Protein AF-A0A2V2SB83-F1 (afdb_monomer_lite)

Radius of gyration: 11.11 Å; chains: 1; bounding box: 31×23×24 Å

Sequence (67 aa):
MLHPAYQRIIGFGPVAIPLILRELEREPAHWFWALNAISGEDPAPEGSTFDEAAAAWLKWGRERGYI

Secondary structure (DSSP, 8-state):
---HHHHHHHHTGGGGHHHHHHHHHHS--S-HHHHHHHHS---SPTT--HHHHHHHHHHHHHHTT--

Foldseek 3Di:
DPDVVLVVLLVVAPVSLLVLLVVCVVPVDPCQVSNCSRVVDQQQDPPDDSVSSNVSSNVVCVVVVSD

Structure (mmCIF, N/CA/C/O backbone):
data_AF-A0A2V2SB83-F1
#
_entry.id   AF-A0A2V2SB83-F1
#
loop_
_atom_site.group_PDB
_atom_site.id
_atom_site.type_symbol
_atom_site.label_atom_id
_atom_site.label_alt_id
_atom_site.label_comp_id
_atom_site.label_asym_id
_atom_site.label_entity_id
_atom_site.label_seq_id
_atom_site.pdbx_PDB_ins_code
_atom_site.Cartn_x
_atom_site.Cartn_y
_atom_site.Cartn_z
_atom_site.occupancy
_atom_site.B_iso_or_equiv
_atom_site.auth_seq_id
_atom_site.auth_comp_id
_atom_site.auth_asym_id
_atom_site.auth_atom_id
_atom_site.pdbx_PDB_model_num
ATOM 1 N N . MET A 1 1 ? 18.510 4.956 2.403 1.00 49.09 1 MET A N 1
ATOM 2 C CA . MET A 1 1 ? 19.065 4.344 1.174 1.00 49.09 1 MET A CA 1
ATOM 3 C C . MET A 1 1 ? 18.024 3.377 0.636 1.00 49.09 1 MET A C 1
ATOM 5 O O . MET A 1 1 ? 17.598 2.513 1.389 1.00 49.09 1 MET A O 1
ATOM 9 N N . LEU A 1 2 ? 17.561 3.553 -0.604 1.00 55.22 2 LEU A N 1
ATOM 10 C CA . LEU A 1 2 ? 16.620 2.624 -1.242 1.00 55.22 2 LEU A CA 1
ATOM 11 C C . LEU A 1 2 ? 17.335 1.279 -1.439 1.00 55.22 2 LEU A C 1
ATOM 13 O O . LEU A 1 2 ? 18.320 1.211 -2.171 1.00 55.22 2 LEU A O 1
ATOM 17 N N . HIS A 1 3 ? 16.902 0.224 -0.745 1.00 59.09 3 HIS A N 1
ATOM 18 C CA . HIS A 1 3 ? 17.524 -1.094 -0.886 1.00 59.09 3 HIS A CA 1
ATOM 19 C C . HIS A 1 3 ? 17.200 -1.648 -2.295 1.00 59.09 3 HIS A C 1
ATOM 21 O O . HIS A 1 3 ? 16.034 -1.640 -2.693 1.00 59.09 3 HIS A O 1
ATOM 27 N N . PRO A 1 4 ? 18.174 -2.155 -3.071 1.00 60.31 4 PRO A N 1
ATOM 28 C CA . PRO A 1 4 ? 17.962 -2.580 -4.464 1.00 60.31 4 PRO A CA 1
ATOM 29 C C . PRO A 1 4 ? 16.866 -3.646 -4.651 1.00 60.31 4 PRO A C 1
ATOM 31 O O . PRO A 1 4 ? 16.295 -3.787 -5.731 1.00 60.31 4 PRO A O 1
ATOM 34 N N . ALA A 1 5 ? 16.540 -4.388 -3.588 1.00 60.50 5 ALA A N 1
ATOM 35 C CA . ALA A 1 5 ? 15.419 -5.327 -3.567 1.00 60.50 5 ALA A CA 1
ATOM 36 C C . ALA A 1 5 ? 14.061 -4.642 -3.829 1.00 60.50 5 ALA A C 1
ATOM 38 O O . ALA A 1 5 ? 13.229 -5.200 -4.541 1.00 60.50 5 ALA A O 1
ATOM 39 N N . TYR A 1 6 ? 13.861 -3.413 -3.341 1.00 63.06 6 TYR A N 1
ATOM 40 C CA . TYR A 1 6 ? 12.607 -2.677 -3.521 1.00 63.06 6 TYR A CA 1
ATOM 41 C C . TYR A 1 6 ? 12.379 -2.251 -4.974 1.00 63.06 6 TYR A C 1
ATOM 43 O O . TYR A 1 6 ? 11.250 -2.281 -5.451 1.00 63.06 6 TYR A O 1
ATOM 51 N N . GLN A 1 7 ? 13.442 -1.917 -5.713 1.00 65.25 7 GLN A N 1
ATOM 52 C CA . GLN A 1 7 ? 13.325 -1.559 -7.132 1.00 65.25 7 GLN A CA 1
ATOM 53 C C . GLN A 1 7 ? 12.846 -2.740 -7.985 1.00 65.25 7 GLN A C 1
ATOM 55 O O . GLN A 1 7 ? 12.089 -2.541 -8.931 1.00 65.25 7 GLN A O 1
ATOM 60 N N . ARG A 1 8 ? 13.226 -3.977 -7.627 1.00 67.75 8 ARG A N 1
ATOM 61 C CA . ARG A 1 8 ? 12.694 -5.178 -8.292 1.00 67.75 8 ARG A CA 1
ATOM 62 C C . ARG A 1 8 ? 11.216 -5.382 -7.985 1.00 67.75 8 ARG A C 1
ATOM 64 O O . ARG A 1 8 ? 10.480 -5.724 -8.898 1.00 67.75 8 ARG A O 1
ATOM 71 N N . ILE A 1 9 ? 10.789 -5.129 -6.744 1.00 67.44 9 ILE A N 1
ATOM 72 C CA . ILE A 1 9 ? 9.379 -5.229 -6.331 1.00 67.44 9 ILE A CA 1
ATOM 73 C C . ILE A 1 9 ? 8.511 -4.219 -7.098 1.00 67.44 9 ILE A C 1
ATOM 75 O O . ILE A 1 9 ? 7.488 -4.601 -7.658 1.00 67.44 9 ILE A O 1
ATOM 79 N N . ILE A 1 10 ? 8.967 -2.968 -7.218 1.00 66.06 10 ILE A N 1
ATOM 80 C CA . ILE A 1 10 ? 8.294 -1.930 -8.019 1.00 66.06 10 ILE A CA 1
ATOM 81 C C . ILE A 1 10 ? 8.198 -2.342 -9.496 1.00 66.06 10 ILE A C 1
ATOM 83 O O . ILE A 1 10 ? 7.171 -2.118 -10.131 1.00 66.06 10 ILE A O 1
ATOM 87 N N . GLY A 1 11 ? 9.223 -3.013 -10.029 1.00 70.31 11 GLY A N 1
ATOM 88 C CA . GLY A 1 11 ? 9.227 -3.534 -11.399 1.00 70.31 11 GLY A CA 1
ATOM 89 C C . GLY A 1 11 ? 8.150 -4.585 -11.700 1.00 70.31 11 GLY A C 1
ATOM 90 O O . GLY A 1 11 ? 7.830 -4.787 -12.868 1.00 70.31 11 GLY A O 1
ATOM 91 N N . PHE A 1 12 ? 7.555 -5.225 -10.687 1.00 78.44 12 PHE A N 1
ATOM 92 C CA . PHE A 1 12 ? 6.417 -6.130 -10.889 1.00 78.44 12 PHE A CA 1
ATOM 93 C C . PHE A 1 12 ? 5.084 -5.386 -11.060 1.00 78.44 12 PHE A C 1
ATOM 95 O O . PHE A 1 12 ? 4.108 -5.978 -11.523 1.00 78.44 12 PHE A O 1
ATOM 102 N N . GLY A 1 13 ? 5.023 -4.094 -10.726 1.00 80.12 13 GLY A N 1
ATOM 103 C CA . GLY A 1 13 ? 3.814 -3.293 -10.879 1.00 80.12 13 GLY A CA 1
ATOM 104 C C . GLY A 1 13 ? 2.658 -3.776 -9.984 1.00 80.12 13 GLY A C 1
ATOM 105 O O . GLY A 1 13 ? 2.898 -4.290 -8.888 1.00 80.12 13 GLY A O 1
ATOM 106 N N . PRO A 1 14 ? 1.391 -3.628 -10.418 1.00 84.62 14 PRO A N 1
ATOM 107 C CA . PRO A 1 14 ? 0.211 -3.823 -9.567 1.00 84.62 14 PRO A CA 1
ATOM 108 C C . PRO A 1 14 ? 0.084 -5.194 -8.887 1.00 84.62 14 PRO A C 1
ATOM 110 O O . PRO A 1 14 ? -0.544 -5.295 -7.836 1.00 84.62 14 PRO A O 1
ATOM 113 N N . VAL A 1 15 ? 0.696 -6.250 -9.436 1.00 88.06 15 VAL A N 1
ATOM 114 C CA . VAL A 1 15 ? 0.670 -7.598 -8.832 1.00 88.06 15 VAL A CA 1
ATOM 115 C C . VAL A 1 15 ? 1.390 -7.653 -7.478 1.00 88.06 15 VAL A C 1
ATOM 117 O O . VAL A 1 15 ? 1.114 -8.532 -6.665 1.00 88.06 15 VAL A O 1
ATOM 120 N N . ALA A 1 16 ? 2.293 -6.704 -7.211 1.00 88.69 16 ALA A N 1
ATOM 121 C CA . ALA A 1 16 ? 2.987 -6.604 -5.936 1.00 88.69 16 ALA A CA 1
ATOM 122 C C . ALA A 1 16 ? 2.129 -5.959 -4.834 1.00 88.69 16 ALA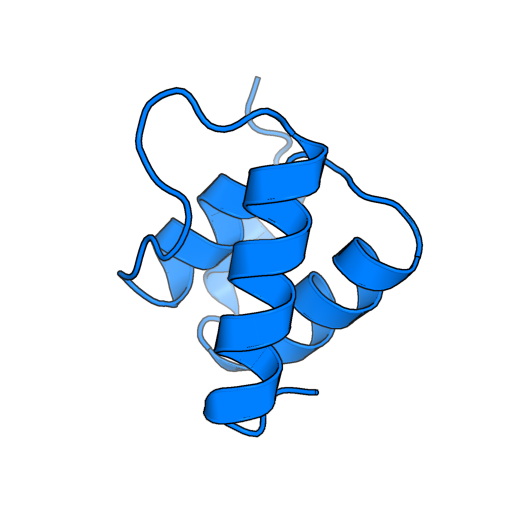 A C 1
ATOM 124 O O . ALA A 1 16 ? 2.429 -6.161 -3.661 1.00 88.69 16 ALA A O 1
ATOM 125 N N . ILE A 1 17 ? 1.050 -5.235 -5.169 1.00 90.69 17 ILE A N 1
ATOM 126 C CA . ILE A 1 17 ? 0.220 -4.520 -4.183 1.00 90.69 17 ILE A CA 1
ATOM 127 C C . ILE A 1 17 ? -0.345 -5.475 -3.110 1.00 90.69 17 ILE A C 1
ATOM 129 O O . ILE A 1 17 ? -0.089 -5.231 -1.931 1.00 90.69 17 ILE A O 1
ATOM 133 N N . PRO A 1 18 ? -1.025 -6.593 -3.452 1.00 91.38 18 PRO A N 1
ATOM 134 C CA . PRO A 1 18 ? -1.496 -7.560 -2.454 1.00 91.38 18 PRO A CA 1
ATOM 135 C C . PRO A 1 18 ? -0.388 -8.131 -1.568 1.00 91.38 18 PRO A C 1
ATOM 137 O O . PRO A 1 18 ? -0.596 -8.363 -0.381 1.00 91.38 18 PRO A O 1
ATOM 140 N N . LEU A 1 19 ? 0.792 -8.383 -2.144 1.00 88.62 19 LEU A N 1
ATOM 141 C CA . LEU A 1 19 ? 1.924 -8.960 -1.420 1.00 88.62 19 LEU A CA 1
ATOM 142 C C . LEU A 1 19 ? 2.460 -7.978 -0.380 1.00 88.62 19 LEU A C 1
ATOM 144 O O . LEU A 1 19 ? 2.671 -8.355 0.767 1.00 88.62 19 LEU A O 1
ATOM 148 N N . ILE A 1 20 ? 2.618 -6.716 -0.778 1.00 88.38 20 ILE A N 1
ATOM 149 C CA . ILE A 1 20 ? 3.095 -5.652 0.102 1.00 88.38 20 ILE A CA 1
ATOM 150 C C . ILE A 1 20 ? 2.076 -5.369 1.212 1.00 88.38 20 ILE A C 1
ATOM 152 O O . ILE A 1 20 ? 2.466 -5.216 2.364 1.00 88.38 20 ILE A O 1
ATOM 156 N N . LEU A 1 21 ? 0.777 -5.338 0.897 1.00 90.56 21 LEU A N 1
ATOM 157 C CA . LEU A 1 21 ? -0.276 -5.1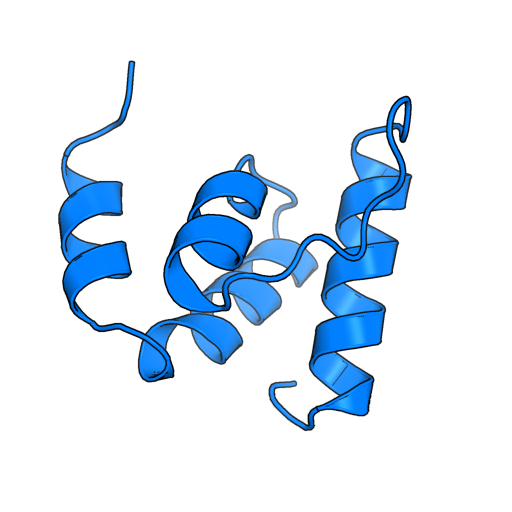30 1.896 1.00 90.56 21 LEU A CA 1
ATOM 158 C C . LEU A 1 21 ? -0.328 -6.262 2.931 1.00 90.56 21 LEU A C 1
ATOM 160 O O . LEU A 1 21 ? -0.465 -5.992 4.118 1.00 90.56 21 LEU A O 1
ATOM 164 N N . ARG A 1 22 ? -0.169 -7.522 2.508 1.00 88.94 22 ARG A N 1
ATOM 165 C CA . ARG A 1 22 ? -0.089 -8.664 3.437 1.00 88.94 22 ARG A CA 1
ATOM 166 C C . ARG A 1 22 ? 1.155 -8.620 4.313 1.00 88.94 22 ARG A C 1
ATOM 168 O O . ARG A 1 22 ? 1.091 -9.021 5.470 1.00 88.94 22 ARG A O 1
ATOM 175 N N . GLU A 1 23 ? 2.276 -8.157 3.770 1.00 86.50 23 GLU A N 1
ATOM 176 C CA . GLU A 1 23 ? 3.485 -7.953 4.566 1.00 86.50 23 GLU A CA 1
ATOM 177 C C . GLU A 1 23 ? 3.262 -6.846 5.598 1.00 86.50 23 GLU A C 1
ATOM 179 O O . GLU A 1 23 ? 3.575 -7.035 6.766 1.00 86.50 23 GLU A O 1
ATOM 184 N N . LEU A 1 24 ? 2.616 -5.748 5.196 1.00 86.12 24 LEU A N 1
ATOM 185 C CA . LEU A 1 24 ? 2.257 -4.636 6.073 1.00 86.12 24 LEU A CA 1
ATOM 186 C C . LEU A 1 24 ? 1.331 -5.057 7.232 1.00 86.12 24 LEU A C 1
ATOM 188 O O . LEU A 1 24 ? 1.462 -4.510 8.323 1.00 86.12 24 LEU A O 1
ATOM 192 N N . GLU A 1 25 ? 0.434 -6.036 7.036 1.00 84.25 25 GLU A N 1
ATOM 193 C CA . GLU A 1 25 ? -0.365 -6.617 8.135 1.00 84.25 25 GLU A CA 1
ATOM 194 C C . GLU A 1 25 ? 0.482 -7.382 9.159 1.00 84.25 25 GLU A C 1
ATOM 196 O O . GLU A 1 25 ? 0.099 -7.484 10.324 1.00 84.25 25 GLU A O 1
ATOM 201 N N . ARG A 1 26 ? 1.600 -7.971 8.724 1.00 81.81 26 ARG A N 1
ATOM 202 C CA . ARG A 1 26 ? 2.440 -8.845 9.552 1.00 81.81 26 ARG A CA 1
ATOM 203 C C . ARG A 1 26 ? 3.555 -8.086 10.246 1.00 81.81 26 ARG A C 1
ATOM 205 O O . ARG A 1 26 ? 3.823 -8.327 11.419 1.00 81.81 26 ARG A O 1
ATOM 212 N N . GLU A 1 27 ? 4.211 -7.210 9.506 1.00 76.12 27 GLU A N 1
ATOM 213 C CA . GLU A 1 27 ? 5.293 -6.372 9.977 1.00 76.12 27 GLU A CA 1
ATOM 214 C C . GLU A 1 27 ? 5.137 -5.012 9.300 1.00 76.12 27 GLU A C 1
ATOM 216 O O . GLU A 1 27 ? 5.372 -4.881 8.091 1.00 76.12 27 GLU A O 1
ATOM 221 N N . PRO A 1 28 ? 4.705 -3.984 10.046 1.00 64.38 28 PRO A N 1
ATOM 222 C CA . PRO A 1 28 ? 4.568 -2.671 9.475 1.00 64.38 28 PRO A CA 1
ATOM 223 C C . PRO A 1 28 ? 6.000 -2.164 9.260 1.00 64.38 28 PRO A C 1
ATOM 225 O O . PRO A 1 28 ? 6.709 -1.731 10.163 1.00 64.38 28 PRO A O 1
ATOM 228 N N . ALA A 1 29 ? 6.471 -2.325 8.031 1.00 68.12 29 ALA A N 1
ATOM 229 C CA . ALA A 1 29 ? 7.747 -1.832 7.542 1.00 68.12 29 ALA A CA 1
ATOM 230 C C . ALA A 1 29 ? 7.504 -0.658 6.583 1.00 68.12 29 ALA A C 1
ATOM 232 O O . ALA A 1 29 ? 6.373 -0.374 6.188 1.00 68.12 29 ALA A O 1
ATOM 233 N N . HIS A 1 30 ? 8.566 0.059 6.208 1.00 68.94 30 HIS A N 1
ATOM 234 C CA . HIS A 1 30 ? 8.506 1.278 5.390 1.00 68.94 30 HIS A CA 1
ATOM 235 C C . HIS A 1 30 ? 8.136 1.027 3.909 1.00 68.94 30 HIS A C 1
ATOM 237 O O . HIS A 1 30 ? 8.791 1.541 3.007 1.00 68.94 30 HIS A O 1
ATOM 243 N N . TRP A 1 31 ? 7.088 0.250 3.633 1.00 76.00 31 TRP A N 1
ATOM 244 C CA . TRP A 1 31 ? 6.625 -0.099 2.288 1.00 76.00 31 TRP A CA 1
ATOM 245 C C . TRP A 1 31 ? 5.675 0.930 1.662 1.00 76.00 31 TRP A C 1
ATOM 247 O O . TRP A 1 31 ? 5.311 0.787 0.495 1.00 76.00 31 TRP A O 1
ATOM 257 N N . PHE A 1 32 ? 5.290 1.981 2.394 1.00 84.38 32 PHE A N 1
ATOM 258 C CA . PHE A 1 32 ? 4.335 2.990 1.915 1.00 84.38 32 PHE A CA 1
ATOM 259 C C . PHE A 1 32 ? 4.777 3.654 0.614 1.00 84.38 32 PHE A C 1
ATOM 261 O O . PHE A 1 32 ? 3.966 3.818 -0.291 1.00 84.38 32 PHE A O 1
ATOM 268 N N . TRP A 1 33 ? 6.073 3.952 0.465 1.00 80.94 33 TRP A N 1
ATOM 269 C CA . TRP A 1 33 ? 6.571 4.525 -0.787 1.00 80.94 33 TRP A CA 1
ATOM 270 C C . TRP A 1 33 ? 6.411 3.549 -1.959 1.00 80.94 33 TRP A C 1
ATOM 272 O O . TRP A 1 33 ? 6.165 3.984 -3.078 1.00 80.94 33 TRP A O 1
ATOM 282 N N . ALA A 1 34 ? 6.582 2.242 -1.733 1.00 84.69 34 ALA A N 1
ATOM 283 C CA . ALA A 1 34 ? 6.450 1.246 -2.789 1.00 84.69 34 ALA A CA 1
ATOM 284 C C . ALA A 1 34 ? 4.984 1.105 -3.203 1.00 84.69 34 ALA A C 1
ATOM 286 O O . ALA A 1 34 ? 4.693 1.063 -4.394 1.00 84.69 34 ALA A O 1
ATOM 287 N N . LEU A 1 35 ? 4.065 1.102 -2.231 1.00 87.56 35 LEU A N 1
ATOM 288 C CA . LEU A 1 35 ? 2.633 1.140 -2.507 1.00 87.56 35 LEU A CA 1
ATOM 289 C C . LEU A 1 35 ? 2.269 2.395 -3.303 1.00 87.56 35 LEU A C 1
ATOM 291 O O . LEU A 1 35 ? 1.674 2.254 -4.363 1.00 87.56 35 LEU A O 1
ATOM 295 N N . ASN A 1 36 ? 2.718 3.577 -2.874 1.00 88.25 36 ASN A N 1
ATOM 296 C CA . ASN A 1 36 ? 2.496 4.836 -3.585 1.00 88.25 36 ASN A CA 1
ATOM 297 C C . ASN A 1 36 ? 3.080 4.825 -5.007 1.00 88.25 36 ASN A C 1
ATOM 299 O O . ASN A 1 36 ? 2.393 5.173 -5.960 1.00 88.25 36 ASN A O 1
ATOM 303 N N . ALA A 1 37 ? 4.319 4.361 -5.178 1.00 85.88 37 ALA A N 1
ATOM 304 C CA . ALA A 1 37 ? 4.973 4.311 -6.483 1.00 85.88 37 ALA A CA 1
ATOM 305 C C . ALA A 1 37 ? 4.279 3.353 -7.466 1.00 85.88 37 ALA A C 1
ATOM 307 O O . ALA A 1 37 ? 4.310 3.587 -8.672 1.00 85.88 37 ALA A O 1
ATOM 308 N N . ILE A 1 38 ? 3.683 2.266 -6.966 1.00 88.00 38 ILE A N 1
ATOM 309 C CA . ILE A 1 38 ? 3.020 1.255 -7.795 1.00 88.00 38 ILE A CA 1
ATOM 310 C C . ILE A 1 38 ? 1.551 1.613 -8.053 1.00 88.00 38 ILE A C 1
ATOM 312 O O . ILE A 1 38 ? 1.069 1.430 -9.170 1.00 88.00 38 ILE A O 1
ATOM 316 N N . SER A 1 39 ? 0.825 2.076 -7.032 1.00 89.19 39 SER A N 1
ATOM 317 C CA . SER A 1 39 ? -0.605 2.389 -7.128 1.00 89.19 39 SER A CA 1
ATOM 318 C C . SER A 1 39 ? -0.878 3.805 -7.636 1.00 89.19 39 SER A C 1
ATOM 320 O O . SER A 1 39 ? -1.960 4.047 -8.165 1.00 89.19 39 SER A O 1
ATOM 322 N N . GLY A 1 40 ? 0.082 4.723 -7.482 1.00 89.44 40 GLY A N 1
ATOM 323 C CA . GLY A 1 40 ? -0.086 6.156 -7.729 1.00 89.44 40 GLY A CA 1
ATOM 324 C C . GLY A 1 40 ? -0.937 6.876 -6.677 1.00 89.44 40 GLY A C 1
ATOM 325 O O . GLY A 1 40 ? -1.279 8.037 -6.879 1.00 89.44 40 GLY A O 1
ATOM 326 N N . GLU A 1 41 ? -1.300 6.203 -5.583 1.00 91.44 41 GLU A N 1
ATOM 327 C CA . GLU A 1 41 ? -2.222 6.699 -4.556 1.00 91.44 41 GLU A CA 1
ATOM 328 C C . GLU A 1 41 ? -1.488 6.936 -3.231 1.00 91.44 41 GLU A C 1
ATOM 330 O O . GLU A 1 41 ? -0.497 6.267 -2.935 1.00 91.44 41 GLU A O 1
ATOM 335 N N . A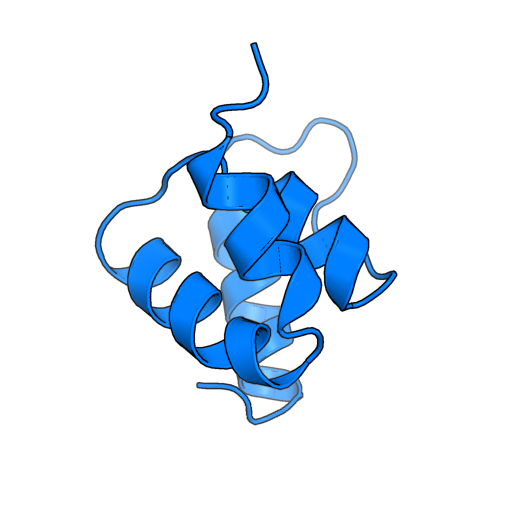SP A 1 42 ? -1.995 7.845 -2.400 1.00 89.81 42 ASP A N 1
ATOM 336 C CA . ASP A 1 42 ? -1.556 7.986 -1.008 1.00 89.81 42 ASP A CA 1
ATOM 337 C C . ASP A 1 42 ? -2.768 8.160 -0.078 1.00 89.81 42 ASP A C 1
ATOM 339 O O . ASP A 1 42 ? -3.269 9.271 0.101 1.00 89.81 42 ASP A O 1
ATOM 343 N N . PRO A 1 43 ? -3.317 7.060 0.467 1.00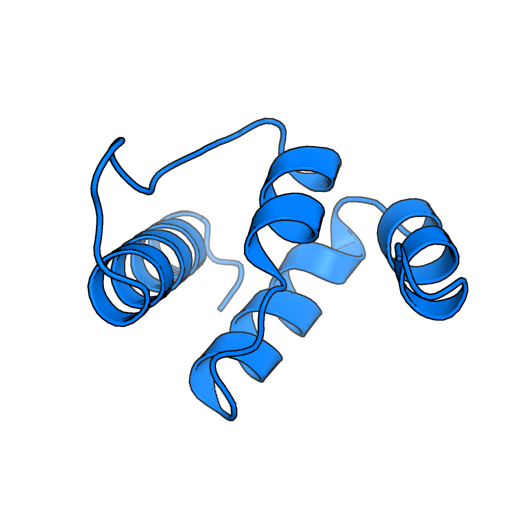 90.44 43 PRO A N 1
ATOM 344 C CA . PRO A 1 43 ? -4.448 7.119 1.382 1.00 90.44 43 PRO A CA 1
ATOM 345 C C . PRO A 1 43 ? -4.055 7.600 2.787 1.00 90.44 43 PRO A C 1
ATOM 347 O O . PRO A 1 43 ? -4.950 7.857 3.593 1.00 90.44 43 PRO A O 1
ATOM 350 N N . ALA A 1 44 ? -2.758 7.692 3.108 1.00 88.81 44 ALA A N 1
ATOM 351 C CA . ALA A 1 44 ? -2.285 8.148 4.408 1.00 88.81 44 ALA A CA 1
ATOM 352 C C . ALA A 1 44 ? -2.167 9.687 4.425 1.00 88.81 44 ALA A C 1
ATOM 354 O O . ALA A 1 44 ? -1.439 10.255 3.615 1.00 88.81 44 ALA A O 1
ATOM 355 N N . PRO A 1 45 ? -2.852 10.395 5.341 1.00 80.56 45 PRO A N 1
ATOM 356 C CA . PRO A 1 45 ? -2.726 11.847 5.465 1.00 80.56 45 PRO A CA 1
ATOM 357 C C . PRO A 1 45 ? -1.299 12.322 5.787 1.00 80.56 45 PRO A C 1
ATOM 359 O O . PRO A 1 45 ? -0.539 11.642 6.483 1.00 80.56 45 PRO A O 1
ATOM 362 N N . GLU A 1 46 ? -0.950 13.544 5.381 1.00 80.06 46 GLU A N 1
ATOM 363 C CA . GLU A 1 46 ? 0.286 14.183 5.845 1.00 80.06 46 GLU A CA 1
ATOM 364 C C . GLU A 1 46 ? 0.272 14.347 7.374 1.00 80.06 46 GLU A C 1
ATOM 366 O O . GLU A 1 46 ? -0.715 14.788 7.962 1.00 80.06 46 GLU A O 1
ATOM 371 N N . GLY A 1 47 ? 1.377 13.983 8.029 1.00 82.56 47 GLY A N 1
ATOM 372 C CA . GLY A 1 47 ? 1.489 14.015 9.491 1.00 82.56 47 GLY A CA 1
ATOM 373 C C . GLY A 1 47 ? 0.948 12.774 10.205 1.00 82.56 47 GLY A C 1
ATOM 374 O O . GLY A 1 47 ? 1.011 12.730 11.433 1.00 82.56 47 GLY A O 1
ATOM 375 N N . SER A 1 48 ? 0.475 11.765 9.462 1.00 84.94 48 SER A N 1
ATOM 376 C CA . SER A 1 48 ? 0.117 10.462 10.030 1.00 84.94 48 SER A CA 1
ATOM 377 C C . SER A 1 48 ? 1.293 9.853 10.780 1.00 84.94 48 SER A C 1
ATOM 379 O O . SER A 1 48 ? 2.430 9.826 10.295 1.00 84.94 48 SER A O 1
ATOM 381 N N . THR A 1 49 ? 1.003 9.281 11.939 1.00 87.50 49 THR A N 1
ATOM 382 C CA . THR A 1 49 ? 1.898 8.313 12.558 1.00 87.50 49 THR A CA 1
ATOM 383 C C . THR A 1 49 ? 2.024 7.082 11.666 1.00 87.50 49 THR A C 1
ATOM 385 O O . THR A 1 49 ? 1.219 6.819 10.769 1.00 87.50 49 THR A O 1
ATOM 388 N N . PHE A 1 50 ? 3.067 6.303 11.913 1.00 84.00 50 PHE A N 1
ATOM 389 C CA . PHE A 1 50 ? 3.331 5.100 11.143 1.00 84.00 50 PHE A CA 1
ATOM 390 C C . PHE A 1 50 ? 2.165 4.092 11.186 1.00 84.00 50 PHE A C 1
ATOM 392 O O . PHE A 1 50 ? 1.798 3.537 10.151 1.00 84.00 50 PHE A O 1
ATOM 399 N N . ASP A 1 51 ? 1.534 3.925 12.351 1.00 86.00 51 ASP A N 1
ATOM 400 C CA . ASP A 1 51 ? 0.388 3.027 12.534 1.00 86.00 51 ASP A CA 1
ATOM 401 C C . ASP A 1 51 ? -0.869 3.536 11.815 1.00 86.00 51 ASP A C 1
ATOM 403 O O . ASP A 1 51 ? -1.601 2.753 11.207 1.00 86.00 51 ASP A O 1
ATOM 407 N N . GLU A 1 52 ? -1.106 4.852 11.823 1.00 89.69 52 GLU A N 1
ATOM 408 C CA . GLU A 1 52 ? -2.209 5.476 11.080 1.00 89.69 52 GLU A CA 1
ATOM 409 C C . GLU A 1 52 ? -2.032 5.295 9.571 1.00 89.69 52 GLU A C 1
ATOM 411 O O . GLU A 1 52 ? -2.980 4.925 8.874 1.00 89.69 52 GLU A O 1
ATOM 416 N N . ALA A 1 53 ? -0.807 5.482 9.071 1.00 89.69 53 ALA A N 1
ATOM 417 C CA . ALA A 1 53 ? -0.484 5.246 7.671 1.00 89.69 53 ALA A CA 1
ATOM 418 C C . ALA A 1 53 ? -0.672 3.768 7.293 1.00 89.69 53 ALA A C 1
ATOM 420 O O . ALA A 1 53 ? -1.261 3.469 6.251 1.00 89.69 53 ALA A O 1
ATOM 421 N N . ALA A 1 54 ? -0.245 2.836 8.154 1.00 90.00 54 ALA A N 1
ATOM 422 C CA . ALA A 1 54 ? -0.459 1.409 7.935 1.00 90.00 54 ALA A CA 1
ATOM 423 C C . ALA A 1 54 ? -1.953 1.068 7.867 1.00 90.00 54 ALA A C 1
ATOM 425 O O . ALA A 1 54 ? -2.401 0.432 6.912 1.00 90.00 54 ALA A O 1
ATOM 426 N N . ALA A 1 55 ? -2.744 1.549 8.826 1.00 91.25 55 ALA A N 1
ATOM 427 C CA . ALA A 1 55 ? -4.185 1.331 8.854 1.00 91.25 55 ALA A CA 1
ATOM 428 C C . ALA A 1 55 ? -4.888 1.908 7.612 1.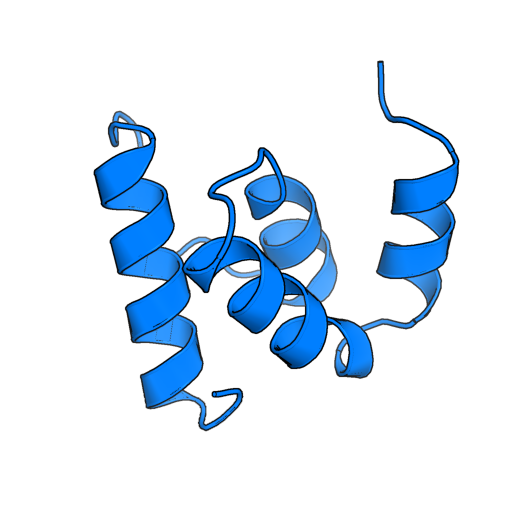00 91.25 55 ALA A C 1
ATOM 430 O O . ALA A 1 55 ? -5.764 1.251 7.042 1.00 91.25 55 ALA A O 1
ATOM 431 N N . ALA A 1 56 ? -4.486 3.100 7.159 1.00 93.31 56 ALA A N 1
ATOM 432 C CA . ALA A 1 56 ? -5.023 3.727 5.954 1.00 93.31 56 ALA A CA 1
ATOM 433 C C . ALA A 1 56 ? -4.743 2.889 4.696 1.00 93.31 56 ALA A C 1
ATOM 435 O O . ALA A 1 56 ? -5.655 2.627 3.909 1.00 93.31 56 ALA A O 1
ATOM 436 N N . TRP A 1 57 ? -3.511 2.397 4.543 1.00 92.94 57 TRP A N 1
ATOM 437 C CA . TRP A 1 57 ? -3.126 1.524 3.433 1.00 92.94 57 TRP A CA 1
ATOM 438 C C . TRP A 1 57 ? -3.858 0.182 3.447 1.00 92.94 57 TRP A C 1
ATOM 440 O O . TRP A 1 57 ? -4.327 -0.272 2.402 1.00 92.94 57 TRP A O 1
ATOM 450 N N . LEU A 1 58 ? -4.013 -0.440 4.618 1.00 92.44 58 LEU A N 1
ATOM 451 C CA . LEU A 1 58 ? -4.758 -1.692 4.759 1.00 92.44 58 LEU A CA 1
ATOM 452 C C . LEU A 1 58 ? -6.242 -1.513 4.435 1.00 92.44 58 LEU A C 1
ATOM 454 O O . LEU A 1 58 ? -6.822 -2.334 3.724 1.00 92.44 58 LEU A O 1
ATOM 458 N N . LYS A 1 59 ? -6.856 -0.423 4.907 1.00 94.62 59 LYS A N 1
ATOM 459 C CA . LYS A 1 59 ? -8.245 -0.087 4.581 1.00 94.62 59 LYS A CA 1
ATOM 460 C C . LYS A 1 59 ? -8.428 0.100 3.074 1.00 94.62 59 LYS A C 1
ATOM 462 O O . LYS A 1 59 ? -9.293 -0.545 2.488 1.00 94.62 59 LYS A O 1
ATOM 467 N N . TRP A 1 60 ? -7.575 0.909 2.450 1.00 95.06 60 TRP A N 1
ATOM 468 C CA . TRP A 1 60 ? -7.565 1.115 0.999 1.00 95.06 60 TRP A CA 1
ATOM 469 C C . TRP A 1 60 ? -7.394 -0.208 0.234 1.00 95.06 60 TRP A C 1
ATOM 471 O O . TRP A 1 60 ? -8.082 -0.462 -0.756 1.00 95.06 60 TRP A O 1
ATOM 481 N N . GLY A 1 61 ? -6.522 -1.090 0.731 1.00 94.19 61 GLY A N 1
ATOM 482 C CA . GLY A 1 61 ? -6.290 -2.421 0.178 1.00 94.19 61 GLY A CA 1
ATOM 483 C C . GLY A 1 61 ? -7.539 -3.302 0.178 1.00 94.19 61 GLY A C 1
ATOM 484 O O . GLY A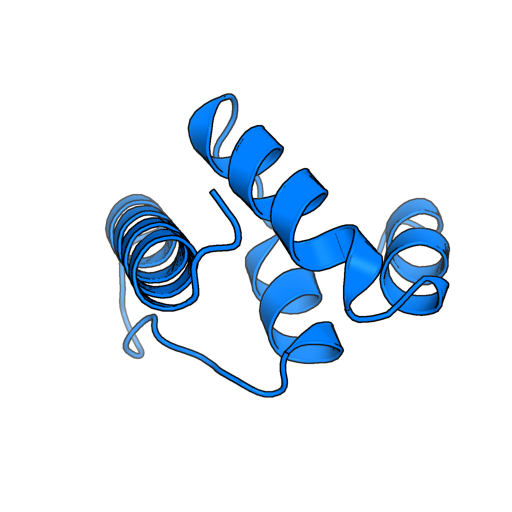 1 61 ? -7.856 -3.918 -0.842 1.00 94.19 61 GLY A O 1
ATOM 485 N N . ARG A 1 62 ? -8.271 -3.318 1.297 1.00 94.44 62 ARG A N 1
ATOM 486 C CA . ARG A 1 62 ? -9.532 -4.063 1.462 1.00 94.44 62 ARG A CA 1
ATOM 487 C C . ARG A 1 62 ? -10.647 -3.507 0.582 1.00 94.44 62 ARG A C 1
ATOM 489 O O . ARG A 1 62 ? -11.352 -4.270 -0.068 1.00 94.44 62 ARG A O 1
ATOM 496 N N . GLU A 1 63 ? -10.783 -2.184 0.512 1.00 95.00 63 GLU A N 1
ATOM 497 C CA . GLU A 1 63 ? -11.798 -1.518 -0.321 1.00 95.00 63 GLU A CA 1
ATOM 498 C C . GLU A 1 63 ? -11.616 -1.815 -1.817 1.00 95.00 63 GLU A C 1
ATOM 500 O O . GLU A 1 63 ? -12.595 -1.897 -2.558 1.00 95.00 63 GLU A O 1
ATOM 505 N N . ARG A 1 64 ? -10.371 -2.028 -2.259 1.00 92.94 64 ARG A N 1
ATOM 506 C CA . ARG A 1 64 ? -10.037 -2.402 -3.642 1.00 92.94 64 ARG A CA 1
ATOM 507 C C . ARG A 1 64 ? -9.966 -3.912 -3.890 1.00 92.94 64 ARG A C 1
ATOM 509 O O . ARG A 1 64 ? -9.735 -4.318 -5.027 1.00 92.94 64 ARG A O 1
ATOM 516 N N . GLY A 1 65 ? -10.168 -4.740 -2.864 1.00 93.81 65 GLY A N 1
ATOM 517 C CA . GLY A 1 65 ? -10.134 -6.201 -2.973 1.00 93.81 65 GLY A CA 1
ATOM 518 C C . GLY A 1 65 ? -8.735 -6.793 -3.181 1.00 93.81 65 GLY A C 1
ATOM 519 O O . GLY A 1 65 ? -8.609 -7.879 -3.744 1.00 93.81 65 GLY A O 1
ATOM 520 N N . TYR A 1 66 ? -7.676 -6.091 -2.761 1.00 91.25 66 TYR A N 1
ATOM 521 C CA . TYR A 1 66 ? -6.305 -6.613 -2.806 1.00 91.25 66 TYR A CA 1
ATOM 522 C C . TYR A 1 66 ? -5.997 -7.583 -1.660 1.00 91.25 66 TYR A C 1
ATOM 524 O O . TYR A 1 66 ? -5.135 -8.453 -1.814 1.00 91.25 66 TYR A O 1
ATOM 532 N N . ILE A 1 67 ? -6.688 -7.431 -0.528 1.00 88.19 67 ILE A N 1
ATOM 533 C CA . ILE A 1 67 ? -6.598 -8.283 0.664 1.00 88.19 67 ILE A CA 1
ATOM 534 C C . ILE A 1 67 ? -7.978 -8.536 1.265 1.00 88.19 67 ILE A C 1
ATOM 536 O O . ILE A 1 67 ? -8.869 -7.674 1.086 1.00 88.19 67 ILE A O 1
#

pLDDT: mean 82.66, std 11.14, range [49.09, 95.06]